Protein AF-A0A8S7K215-F1 (afdb_monomer_lite)

Sequence (83 aa):
MLTGLADRFGRTLTYRREAAGDLAGEITGVTDGAGREFRLVLTTQAQRAEEARTSSLSSSDSSRPLSASAFPDTLPGTEYGPD

pLDDT: mean 81.83, std 15.85, range [51.0, 98.06]

Foldseek 3Di:
DDQWDADPVGKIKGFDADCDDPRHRHTQWIATPVRDIDGDDDDDPVRVVVVVVVVVVVVPPPDDDDDDDPDDPDDPDDDDDDD

Organism: Escherichia coli (NCBI:txid562)

Secondary structure (DSSP, 8-state):
---EEE-TT--EEEEEEP-SSTTTTSEEEEEETT--EEE-----HHHHHHHHHHHHHHTTT---------S-S-PPP--PPP-

Structure (mmCIF, N/CA/C/O backbone):
data_AF-A0A8S7K215-F1
#
_entry.id   AF-A0A8S7K215-F1
#
loop_
_atom_site.group_PDB
_atom_site.id
_atom_site.type_symbol
_atom_site.label_atom_id
_atom_site.label_alt_id
_atom_site.label_comp_id
_atom_site.label_asym_id
_atom_site.label_entity_id
_atom_site.label_seq_id
_atom_site.pdbx_PDB_ins_code
_atom_site.Cartn_x
_atom_site.Cartn_y
_atom_site.Cartn_z
_atom_site.occupancy
_atom_site.B_iso_or_equiv
_atom_site.auth_seq_id
_atom_site.auth_comp_id
_atom_site.auth_asym_id
_atom_site.auth_atom_id
_atom_site.pdbx_PDB_model_num
ATOM 1 N N . MET A 1 1 ? -2.266 -14.273 -1.227 1.00 85.75 1 MET A N 1
ATOM 2 C CA . MET A 1 1 ? -2.612 -12.974 -1.847 1.00 85.75 1 MET A CA 1
ATOM 3 C C . MET A 1 1 ? -2.964 -11.996 -0.733 1.00 85.75 1 MET A C 1
ATOM 5 O O . MET A 1 1 ? -3.829 -12.328 0.063 1.00 85.75 1 MET A O 1
ATOM 9 N N . LEU A 1 2 ? -2.274 -10.852 -0.630 1.00 92.31 2 LEU A N 1
ATOM 10 C CA . LEU A 1 2 ? -2.554 -9.832 0.395 1.00 92.31 2 LEU A CA 1
ATOM 11 C C . LEU A 1 2 ? -3.587 -8.831 -0.144 1.00 92.31 2 LEU A C 1
ATOM 13 O O . LEU A 1 2 ? -3.295 -8.140 -1.124 1.00 92.31 2 LEU A O 1
ATOM 17 N N . THR A 1 3 ? -4.767 -8.786 0.472 1.00 95.06 3 THR A N 1
ATOM 18 C CA . THR A 1 3 ? -5.916 -7.939 0.081 1.00 95.06 3 THR A CA 1
ATOM 19 C C . THR A 1 3 ? -6.289 -6.905 1.142 1.00 95.06 3 THR A C 1
ATOM 21 O O . THR A 1 3 ? -7.051 -5.986 0.860 1.00 95.06 3 THR A O 1
ATOM 24 N N . GLY A 1 4 ? -5.723 -7.012 2.343 1.00 95.81 4 GLY A N 1
ATOM 25 C CA . GLY A 1 4 ? -5.898 -6.031 3.401 1.00 95.81 4 GLY A CA 1
ATOM 26 C C . GLY A 1 4 ? -5.111 -6.372 4.661 1.00 95.81 4 GLY A C 1
ATOM 27 O O . GLY A 1 4 ? -4.519 -7.448 4.761 1.00 95.81 4 GLY A O 1
ATOM 28 N N . LEU A 1 5 ? -5.116 -5.445 5.614 1.00 97.12 5 LEU A N 1
ATOM 29 C CA . LEU A 1 5 ? -4.622 -5.631 6.977 1.00 97.12 5 LEU A CA 1
ATOM 30 C C . LEU A 1 5 ? -5.701 -5.205 7.965 1.00 97.12 5 LEU A C 1
ATOM 32 O O . LEU A 1 5 ? -6.411 -4.231 7.726 1.00 97.12 5 LEU A O 1
ATOM 36 N N . ALA A 1 6 ? -5.784 -5.906 9.089 1.00 97.31 6 ALA A N 1
ATOM 37 C CA . ALA A 1 6 ? -6.609 -5.522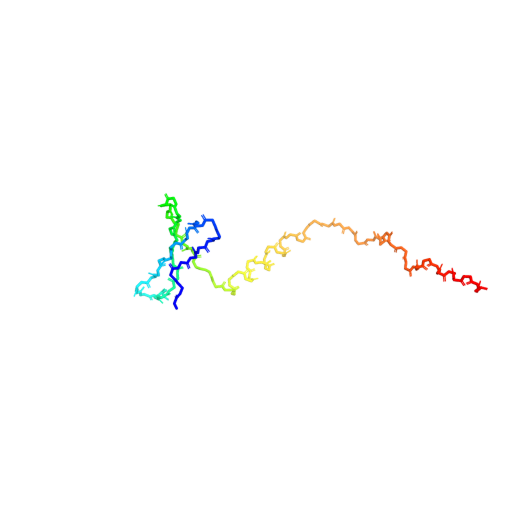 10.222 1.00 97.31 6 ALA A CA 1
ATOM 38 C C . ALA A 1 6 ? -5.738 -5.468 11.476 1.00 97.31 6 ALA A C 1
ATOM 40 O O . ALA A 1 6 ? -4.848 -6.304 11.651 1.00 97.31 6 ALA A O 1
ATOM 41 N N . ASP A 1 7 ? -5.983 -4.490 12.341 1.00 96.19 7 ASP A N 1
ATOM 42 C CA . ASP A 1 7 ? -5.351 -4.439 13.656 1.00 96.19 7 ASP A CA 1
ATOM 43 C C . ASP A 1 7 ? -6.257 -5.005 14.762 1.00 96.19 7 ASP A C 1
ATOM 45 O O . ASP A 1 7 ? -7.417 -5.355 14.542 1.00 96.19 7 ASP A O 1
ATOM 49 N N . ARG A 1 8 ? -5.725 -5.080 15.988 1.00 97.81 8 ARG A N 1
ATOM 50 C CA . ARG A 1 8 ? -6.446 -5.610 17.160 1.00 97.81 8 ARG A CA 1
ATOM 51 C C . ARG A 1 8 ? -7.686 -4.804 17.566 1.00 97.81 8 ARG A C 1
ATOM 53 O O . ARG A 1 8 ? -8.460 -5.272 18.391 1.00 97.81 8 ARG A O 1
ATOM 60 N N . PHE A 1 9 ? -7.835 -3.586 17.050 1.00 95.94 9 PHE A N 1
ATOM 61 C CA . PHE A 1 9 ? -8.951 -2.690 17.341 1.00 95.94 9 PHE A CA 1
ATOM 62 C C . PHE A 1 9 ? -10.015 -2.721 16.237 1.00 95.94 9 PHE A C 1
ATOM 64 O O . PHE A 1 9 ? -10.973 -1.955 16.295 1.00 95.94 9 PHE A O 1
ATOM 71 N N . GLY A 1 10 ? -9.851 -3.582 15.228 1.00 95.00 10 GLY A N 1
ATOM 72 C CA . GLY A 1 10 ? -10.779 -3.701 14.108 1.00 95.00 10 GLY A CA 1
ATOM 73 C C . GLY A 1 10 ? -10.612 -2.618 13.044 1.00 95.00 10 GLY A C 1
ATOM 74 O O . GLY A 1 10 ? -11.456 -2.515 12.158 1.00 95.00 10 GLY A O 1
ATOM 75 N N . ARG A 1 11 ? -9.540 -1.812 13.083 1.00 96.44 11 ARG A N 1
ATOM 76 C CA . ARG A 1 11 ? -9.249 -0.879 11.987 1.00 96.44 11 ARG A CA 1
ATOM 77 C C . ARG A 1 11 ? -8.681 -1.661 10.815 1.00 96.44 11 ARG A C 1
ATOM 79 O O . ARG A 1 11 ? -7.768 -2.469 10.991 1.00 96.44 11 ARG A O 1
ATOM 86 N N . THR A 1 12 ? -9.199 -1.387 9.624 1.00 96.50 12 THR A N 1
ATOM 87 C CA . THR A 1 12 ? -8.842 -2.112 8.404 1.00 96.50 12 THR A CA 1
ATOM 88 C C . THR A 1 12 ? -8.171 -1.208 7.378 1.00 96.50 12 THR A C 1
ATOM 90 O O . THR A 1 12 ? -8.531 -0.041 7.225 1.00 96.50 12 THR A O 1
ATOM 93 N N . LEU A 1 13 ? -7.234 -1.777 6.628 1.00 97.81 13 LEU A N 1
ATOM 94 C CA . LEU A 1 13 ? -6.759 -1.267 5.348 1.00 97.81 13 LEU A CA 1
ATOM 95 C C . LEU A 1 13 ? -7.155 -2.273 4.272 1.00 97.81 13 LEU A C 1
ATOM 97 O O . LEU A 1 13 ? -6.857 -3.457 4.407 1.00 97.81 13 LEU A O 1
ATOM 101 N N . THR A 1 14 ? -7.790 -1.806 3.206 1.00 97.94 14 THR A N 1
ATOM 102 C CA . THR A 1 14 ? -8.135 -2.603 2.026 1.00 97.94 14 THR A CA 1
ATOM 103 C C . THR A 1 14 ? -7.181 -2.244 0.901 1.00 97.94 14 THR A C 1
ATOM 105 O O . THR A 1 14 ? -6.961 -1.067 0.626 1.00 97.94 14 THR A O 1
ATOM 108 N N . TYR A 1 15 ? -6.608 -3.246 0.247 1.00 97.38 15 TYR A N 1
ATOM 109 C CA . TYR A 1 15 ? -5.645 -3.052 -0.828 1.00 97.38 15 TYR A CA 1
ATOM 110 C C . TYR A 1 15 ? -6.270 -3.312 -2.186 1.00 97.38 15 TYR A C 1
ATOM 112 O O . TYR A 1 15 ? -6.884 -4.356 -2.412 1.00 97.38 15 TYR A O 1
ATOM 120 N N . ARG A 1 16 ? -6.040 -2.383 -3.113 1.00 95.56 16 ARG A N 1
ATOM 121 C CA . ARG A 1 16 ? -6.383 -2.542 -4.523 1.00 95.56 16 ARG A CA 1
ATOM 122 C C . ARG A 1 16 ? -5.127 -2.849 -5.318 1.00 95.56 16 ARG A C 1
ATOM 124 O O . ARG A 1 16 ? -4.107 -2.173 -5.167 1.00 95.56 16 ARG A O 1
ATOM 131 N N . ARG A 1 17 ? -5.232 -3.863 -6.173 1.00 94.56 17 ARG A N 1
ATOM 132 C CA . ARG A 1 17 ? -4.184 -4.232 -7.120 1.00 94.56 17 ARG A CA 1
ATOM 133 C C . ARG A 1 17 ? -4.524 -3.740 -8.516 1.00 94.56 17 ARG A C 1
ATOM 135 O O . ARG A 1 17 ? -5.700 -3.676 -8.869 1.00 94.56 17 ARG A O 1
ATOM 142 N N . GLU A 1 18 ? -3.495 -3.402 -9.277 1.00 93.62 18 GLU A N 1
ATOM 143 C CA . GLU A 1 18 ? -3.636 -3.157 -10.710 1.00 93.62 18 GLU A CA 1
ATOM 144 C C . GLU A 1 18 ? -4.041 -4.451 -11.424 1.00 93.62 18 GLU A C 1
ATOM 146 O O . GLU A 1 18 ? -3.522 -5.530 -11.125 1.00 93.62 18 GLU A O 1
ATOM 151 N N . ALA A 1 19 ? -5.005 -4.350 -12.334 1.00 92.19 19 ALA A N 1
ATOM 152 C CA . ALA A 1 19 ? -5.582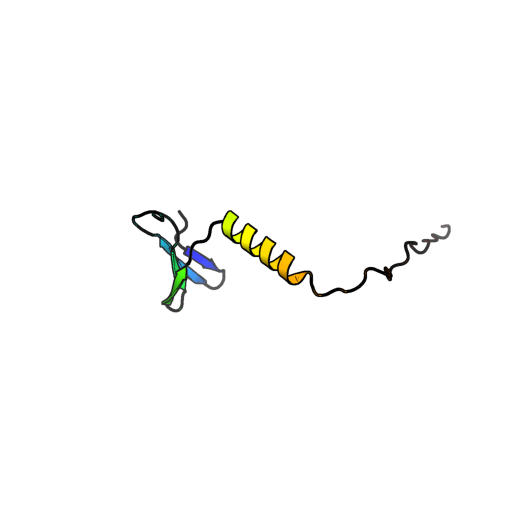 -5.508 -13.014 1.00 92.19 19 ALA A CA 1
ATOM 153 C C . ALA A 1 19 ? -4.827 -5.851 -14.303 1.00 92.19 19 ALA A C 1
ATOM 155 O O . ALA A 1 19 ? -4.852 -7.001 -14.740 1.00 92.19 19 ALA A O 1
ATOM 156 N N . ALA A 1 20 ? -4.169 -4.865 -14.914 1.00 91.62 20 ALA A N 1
ATOM 157 C CA . ALA A 1 20 ? -3.489 -5.009 -16.191 1.00 91.62 20 ALA A CA 1
ATOM 158 C C . ALA A 1 20 ? -2.321 -4.015 -16.317 1.00 91.62 20 ALA A C 1
ATOM 160 O O . ALA A 1 20 ? -2.147 -3.122 -15.493 1.00 91.62 20 ALA A O 1
ATOM 161 N N . GLY A 1 21 ? -1.520 -4.175 -17.372 1.00 92.12 21 GLY A N 1
ATOM 162 C CA . GLY A 1 21 ? -0.362 -3.323 -17.648 1.00 92.12 21 GLY A CA 1
ATOM 163 C C . GLY A 1 21 ? 0.895 -3.723 -16.874 1.00 92.12 21 GLY A C 1
ATOM 164 O O . GLY A 1 21 ? 0.957 -4.788 -16.262 1.00 92.12 21 GLY A O 1
ATOM 165 N N . ASP A 1 22 ? 1.907 -2.858 -16.907 1.00 89.50 22 ASP A N 1
ATOM 166 C CA . ASP A 1 22 ? 3.260 -3.154 -16.403 1.00 89.50 22 ASP A CA 1
ATOM 167 C C . ASP A 1 22 ? 3.322 -3.394 -14.886 1.00 89.50 22 ASP A C 1
ATOM 169 O O . ASP A 1 22 ? 4.285 -3.960 -14.374 1.00 89.50 22 ASP A O 1
ATOM 173 N N . LEU A 1 23 ? 2.282 -2.969 -14.165 1.00 88.06 23 LEU A N 1
ATOM 174 C CA . LEU A 1 23 ? 2.134 -3.115 -12.717 1.00 88.06 23 LEU A CA 1
ATOM 175 C C . LEU A 1 23 ? 1.028 -4.114 -12.349 1.00 88.06 23 LEU A C 1
ATOM 177 O O . LEU A 1 23 ? 0.528 -4.094 -11.224 1.00 88.06 23 LEU A O 1
ATOM 181 N N . ALA A 1 24 ? 0.611 -4.972 -13.286 1.00 93.38 24 ALA A N 1
ATOM 182 C CA . ALA A 1 24 ? -0.428 -5.961 -13.038 1.00 93.38 24 ALA A CA 1
ATOM 183 C C . ALA A 1 24 ? -0.089 -6.823 -11.816 1.00 93.38 24 ALA A C 1
ATOM 185 O O . ALA A 1 24 ? 0.998 -7.385 -11.687 1.00 93.38 24 ALA A O 1
ATOM 186 N N . GLY A 1 25 ? -1.052 -6.929 -10.907 1.00 92.44 25 GLY A N 1
ATOM 187 C CA . GLY A 1 25 ? -0.893 -7.650 -9.658 1.00 92.44 25 GLY A CA 1
ATOM 188 C C . GLY A 1 25 ? -0.223 -6.850 -8.546 1.00 92.44 25 GLY A C 1
ATOM 189 O O . GLY A 1 25 ? -0.300 -7.311 -7.411 1.00 92.44 25 GLY A O 1
ATOM 190 N N . GLU A 1 26 ? 0.349 -5.666 -8.781 1.00 94.25 26 GLU A N 1
ATOM 191 C CA . GLU A 1 26 ? 0.916 -4.849 -7.703 1.00 94.25 26 GLU A CA 1
ATOM 192 C C . GLU A 1 26 ? -0.124 -4.034 -6.942 1.00 94.25 26 GLU A C 1
ATOM 194 O O . GLU A 1 26 ? -1.145 -3.630 -7.496 1.00 94.25 26 GLU A O 1
ATOM 199 N N . ILE A 1 27 ? 0.134 -3.782 -5.653 1.00 95.06 27 ILE A N 1
ATOM 200 C CA . ILE A 1 27 ? -0.749 -2.948 -4.824 1.00 95.06 27 ILE A CA 1
ATOM 201 C C . ILE A 1 27 ? -0.521 -1.479 -5.179 1.00 95.06 27 ILE A C 1
ATOM 203 O O . ILE A 1 27 ? 0.509 -0.908 -4.840 1.00 95.06 27 ILE A O 1
ATOM 207 N N . THR A 1 28 ? -1.506 -0.845 -5.805 1.00 95.38 28 THR A N 1
ATOM 208 C CA . THR A 1 28 ? -1.430 0.559 -6.245 1.00 95.38 28 THR A CA 1
ATOM 209 C C . THR A 1 28 ? -2.392 1.476 -5.497 1.00 95.38 28 THR A C 1
ATOM 211 O O . THR A 1 28 ? -2.312 2.698 -5.632 1.00 95.38 28 THR A O 1
ATOM 214 N N . GLY A 1 29 ? -3.295 0.913 -4.690 1.00 95.94 29 GLY A N 1
ATOM 215 C CA . GLY A 1 29 ? -4.264 1.677 -3.912 1.00 95.94 29 GLY A CA 1
ATOM 216 C C . GLY A 1 29 ? -4.494 1.111 -2.518 1.00 95.94 29 GLY A C 1
ATOM 217 O O . GLY A 1 29 ? -4.428 -0.102 -2.305 1.00 95.94 29 GLY A O 1
ATOM 218 N N . VAL A 1 30 ? -4.800 2.004 -1.578 1.00 97.88 30 VAL A N 1
ATOM 219 C CA . VAL A 1 30 ? -5.188 1.668 -0.205 1.00 97.88 30 VAL A CA 1
ATOM 220 C C . VAL A 1 30 ? -6.458 2.425 0.158 1.00 97.88 30 VAL A C 1
ATOM 222 O O . VAL A 1 30 ? -6.512 3.638 -0.016 1.00 97.88 30 VAL A O 1
ATOM 225 N N . THR A 1 31 ? -7.445 1.732 0.714 1.00 98.06 31 THR A N 1
ATOM 226 C CA . THR A 1 31 ? -8.616 2.344 1.350 1.00 98.06 31 THR A CA 1
ATOM 227 C C . THR A 1 31 ? -8.577 2.048 2.839 1.00 98.06 31 THR A C 1
ATOM 229 O O . THR A 1 31 ? -8.470 0.886 3.230 1.00 98.06 31 THR A O 1
ATOM 232 N N . ASP A 1 32 ? -8.641 3.071 3.684 1.00 96.75 32 ASP A N 1
ATOM 233 C CA . ASP A 1 32 ? -8.691 2.864 5.131 1.00 96.75 32 ASP A CA 1
ATOM 234 C C . ASP A 1 32 ? -10.115 2.635 5.661 1.00 96.75 32 ASP A C 1
ATOM 236 O O . ASP A 1 32 ? -11.102 2.756 4.937 1.00 96.75 32 ASP A O 1
ATOM 240 N N . GLY A 1 33 ? -10.233 2.303 6.948 1.00 95.69 33 GLY A N 1
ATOM 241 C CA . GLY A 1 33 ? -11.525 2.070 7.601 1.00 95.69 33 GLY A CA 1
ATOM 242 C C . GLY A 1 33 ? -12.438 3.300 7.688 1.00 95.69 33 GLY A C 1
ATOM 243 O O . GLY A 1 33 ? -13.610 3.149 8.014 1.00 95.69 33 GLY A O 1
ATOM 244 N N . ALA A 1 34 ? -11.935 4.503 7.391 1.00 96.06 34 ALA A N 1
ATOM 245 C CA . ALA A 1 34 ? -12.745 5.713 7.269 1.00 96.06 34 ALA A CA 1
ATOM 246 C C . ALA A 1 34 ? -13.194 5.972 5.817 1.00 96.06 34 ALA A C 1
ATOM 248 O O . ALA A 1 34 ? -13.837 6.985 5.550 1.00 96.06 34 ALA A O 1
ATOM 249 N N . GLY A 1 35 ? -12.843 5.087 4.879 1.00 95.88 35 GLY A N 1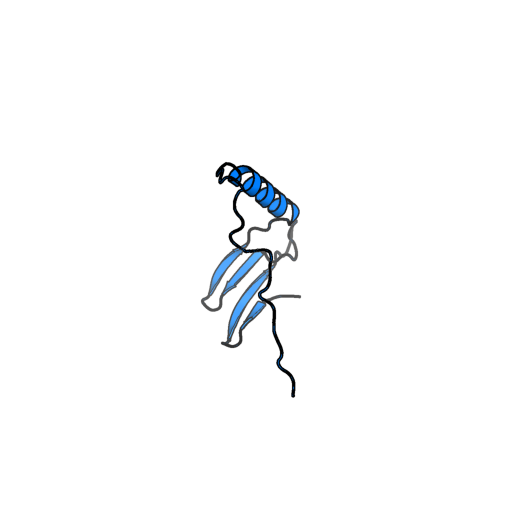
ATOM 250 C CA . GLY A 1 35 ? -13.160 5.218 3.461 1.00 95.88 35 GLY A CA 1
ATOM 251 C C . GLY A 1 35 ? -12.233 6.161 2.697 1.00 95.88 35 GLY A C 1
ATOM 252 O O . GLY A 1 35 ? -12.514 6.467 1.541 1.00 95.88 35 GLY A O 1
ATOM 253 N N . ARG A 1 36 ? -11.128 6.633 3.295 1.00 97.62 36 ARG A N 1
ATOM 254 C CA . ARG A 1 36 ? -10.162 7.468 2.569 1.00 97.62 36 ARG A CA 1
ATOM 255 C C . ARG A 1 36 ? -9.350 6.600 1.623 1.00 97.62 36 ARG A C 1
ATOM 257 O O . ARG A 1 36 ? -8.830 5.561 2.030 1.00 97.62 36 ARG A O 1
ATOM 264 N N . GLU A 1 37 ? -9.217 7.056 0.384 1.00 97.56 37 GLU A N 1
ATOM 265 C CA . GLU A 1 37 ? -8.459 6.372 -0.658 1.00 97.56 37 GLU A CA 1
ATOM 266 C C . GLU A 1 37 ? -7.104 7.047 -0.885 1.00 97.56 37 GLU A C 1
ATOM 268 O O . GLU A 1 37 ? -7.003 8.266 -1.021 1.00 97.56 37 GLU A O 1
ATOM 273 N N . PHE A 1 38 ? -6.058 6.232 -0.956 1.00 96.88 38 PHE A N 1
ATOM 274 C CA . PHE A 1 38 ? -4.691 6.651 -1.220 1.00 96.88 38 PHE A CA 1
ATOM 275 C C . PHE A 1 38 ? -4.169 5.931 -2.457 1.00 96.88 38 PHE A C 1
ATOM 277 O O . PHE A 1 38 ? -4.273 4.707 -2.565 1.00 96.88 38 PHE A O 1
ATOM 284 N N . ARG A 1 39 ? -3.554 6.686 -3.370 1.00 95.19 39 ARG A N 1
ATOM 285 C CA . ARG A 1 39 ? -2.803 6.136 -4.500 1.00 95.19 39 ARG A CA 1
ATOM 286 C C . ARG A 1 39 ? -1.353 5.940 -4.089 1.00 95.19 39 ARG A C 1
ATOM 288 O O . ARG A 1 39 ? -0.723 6.863 -3.578 1.00 95.19 39 ARG A O 1
ATOM 295 N N . LEU A 1 40 ? -0.822 4.756 -4.350 1.00 93.75 40 LEU A N 1
ATOM 296 C CA . LEU A 1 40 ? 0.584 4.463 -4.132 1.00 93.75 40 LEU A CA 1
ATOM 297 C C . LEU A 1 40 ? 1.382 4.786 -5.393 1.00 93.75 40 LEU A C 1
ATOM 299 O O . LEU A 1 40 ? 0.973 4.469 -6.510 1.00 93.75 40 LEU A O 1
ATOM 303 N N . VAL A 1 41 ? 2.538 5.411 -5.191 1.00 91.56 41 VAL A N 1
ATOM 304 C CA . VAL A 1 41 ? 3.565 5.570 -6.220 1.00 91.56 41 VAL A CA 1
ATOM 305 C C . VAL A 1 41 ? 4.588 4.468 -5.990 1.00 91.56 41 VAL A C 1
ATOM 307 O O . VAL A 1 41 ? 5.239 4.430 -4.946 1.00 91.56 41 VAL A O 1
ATOM 310 N N . LEU A 1 42 ? 4.686 3.540 -6.938 1.00 88.75 42 LEU A N 1
ATOM 311 C CA . LEU A 1 42 ? 5.592 2.405 -6.826 1.00 88.75 42 LEU A CA 1
ATOM 312 C C . LEU A 1 42 ? 6.999 2.826 -7.232 1.00 88.75 42 LEU A C 1
ATOM 314 O O . LEU A 1 42 ? 7.213 3.352 -8.321 1.00 88.75 42 LEU A O 1
ATOM 318 N N . THR A 1 43 ? 7.953 2.578 -6.343 1.00 86.56 43 THR A N 1
ATOM 319 C CA . THR A 1 43 ? 9.377 2.796 -6.588 1.00 86.56 43 THR A CA 1
ATOM 320 C C . THR A 1 43 ? 10.125 1.488 -6.422 1.00 86.56 43 THR A C 1
ATOM 322 O O . THR A 1 43 ? 9.774 0.640 -5.597 1.00 86.56 43 THR A O 1
ATOM 325 N N . THR A 1 44 ? 11.172 1.306 -7.219 1.00 84.38 44 THR A N 1
ATOM 326 C CA . THR A 1 44 ? 12.046 0.138 -7.088 1.00 84.38 44 THR A CA 1
ATOM 327 C C . THR A 1 44 ? 13.026 0.337 -5.931 1.00 84.38 44 THR A C 1
ATOM 329 O O . THR A 1 44 ? 13.381 1.465 -5.579 1.00 84.38 44 THR A O 1
ATOM 332 N N . GLN A 1 45 ? 13.518 -0.758 -5.339 1.00 84.88 45 GLN A N 1
ATOM 333 C CA . GLN A 1 45 ? 14.561 -0.655 -4.309 1.00 84.88 45 GLN A CA 1
ATOM 334 C C . GLN A 1 45 ? 15.827 0.032 -4.831 1.00 84.88 45 GLN A C 1
ATOM 336 O O . GLN A 1 45 ? 16.428 0.806 -4.094 1.00 84.88 45 GLN A O 1
ATOM 341 N N . ALA A 1 46 ? 16.212 -0.213 -6.089 1.00 84.25 46 ALA A N 1
ATOM 342 C CA . ALA A 1 46 ? 17.386 0.413 -6.694 1.00 84.25 46 ALA A CA 1
ATOM 343 C C . ALA A 1 46 ? 17.242 1.942 -6.777 1.00 84.25 46 ALA A C 1
ATOM 345 O O . ALA A 1 46 ? 18.168 2.654 -6.396 1.00 84.25 46 ALA A O 1
ATOM 346 N N . GLN A 1 47 ? 16.069 2.444 -7.186 1.00 86.38 47 GLN A N 1
ATOM 347 C CA . GLN A 1 47 ? 15.766 3.883 -7.193 1.00 86.38 47 GLN A CA 1
ATOM 348 C C . GLN A 1 47 ? 15.846 4.482 -5.784 1.00 86.38 47 GLN A C 1
ATOM 350 O O . GLN A 1 47 ? 16.533 5.477 -5.581 1.00 86.38 47 GLN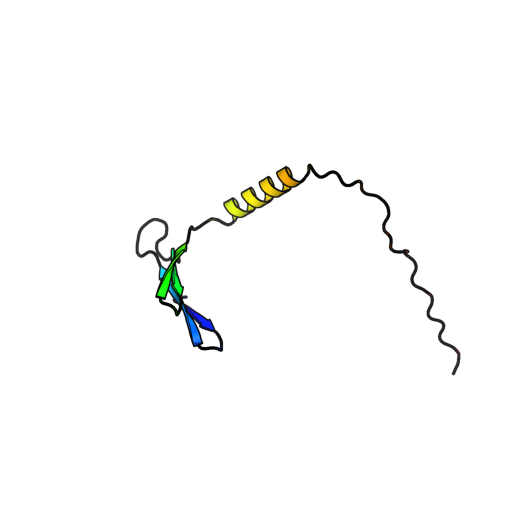 A O 1
ATOM 355 N N . ARG A 1 48 ? 15.234 3.828 -4.786 1.00 88.25 48 ARG A N 1
ATOM 356 C CA . ARG A 1 48 ? 15.308 4.284 -3.388 1.00 88.25 48 ARG A CA 1
ATOM 357 C C . ARG A 1 48 ? 16.742 4.282 -2.852 1.00 88.25 48 ARG A C 1
ATOM 359 O O . ARG A 1 48 ? 17.130 5.187 -2.120 1.00 88.25 48 ARG A O 1
ATOM 366 N N . ALA A 1 49 ? 17.525 3.258 -3.184 1.00 86.88 49 ALA A N 1
ATOM 367 C CA . ALA A 1 49 ? 18.917 3.154 -2.761 1.00 86.88 49 ALA A CA 1
ATOM 368 C C . ALA A 1 49 ? 19.796 4.237 -3.407 1.00 86.88 49 ALA A C 1
ATOM 370 O O . ALA A 1 49 ? 20.720 4.726 -2.762 1.00 86.88 49 ALA A O 1
ATOM 371 N N . GLU A 1 50 ? 19.515 4.624 -4.655 1.00 87.94 50 GLU A N 1
ATOM 372 C CA . GLU A 1 50 ? 20.179 5.753 -5.314 1.00 87.94 50 GLU A CA 1
ATOM 373 C C . GLU A 1 50 ? 19.825 7.083 -4.637 1.00 87.94 50 GLU A C 1
ATOM 375 O O . GLU A 1 50 ? 20.727 7.813 -4.240 1.00 87.94 50 GLU A O 1
ATOM 380 N N . GLU A 1 51 ? 18.539 7.364 -4.406 1.00 86.81 51 GLU A N 1
ATOM 381 C CA . GLU A 1 51 ? 18.089 8.577 -3.702 1.00 86.81 51 GLU A CA 1
ATOM 382 C C . GLU A 1 51 ? 18.678 8.689 -2.284 1.00 86.81 51 GLU A C 1
ATOM 384 O O . GLU A 1 51 ? 19.103 9.761 -1.852 1.00 86.81 51 GLU A O 1
ATOM 389 N N . ALA A 1 52 ? 18.772 7.573 -1.555 1.00 86.81 52 ALA A N 1
ATOM 390 C CA . ALA A 1 52 ? 19.406 7.550 -0.239 1.00 86.81 52 ALA A CA 1
ATOM 391 C C . ALA A 1 52 ? 20.914 7.851 -0.313 1.00 86.81 52 ALA A C 1
ATOM 393 O O . ALA A 1 52 ? 21.449 8.559 0.548 1.00 86.81 52 ALA A O 1
ATOM 394 N N . ARG A 1 53 ? 21.609 7.351 -1.347 1.00 86.50 53 ARG A N 1
ATOM 395 C CA . ARG A 1 53 ? 23.029 7.650 -1.585 1.00 86.50 53 ARG A CA 1
ATOM 396 C C . ARG A 1 53 ? 23.237 9.122 -1.932 1.00 86.50 53 ARG A C 1
ATOM 398 O O . ARG A 1 53 ? 24.087 9.760 -1.313 1.00 86.50 53 ARG A O 1
ATOM 405 N N . THR A 1 54 ? 22.447 9.684 -2.846 1.00 78.50 54 THR A N 1
ATOM 406 C CA . THR A 1 54 ? 22.557 11.101 -3.235 1.00 78.50 54 THR A CA 1
ATOM 407 C C . THR A 1 54 ? 22.221 12.042 -2.077 1.00 78.50 54 THR A C 1
ATOM 409 O O . THR A 1 54 ? 22.942 13.015 -1.857 1.00 78.50 54 THR A O 1
ATOM 412 N N . SER A 1 55 ? 21.212 11.721 -1.261 1.00 78.81 55 SER A N 1
ATOM 413 C CA . SER A 1 55 ? 20.878 12.498 -0.058 1.00 78.81 55 SER A CA 1
ATOM 414 C C . SER A 1 55 ? 21.986 12.453 1.001 1.00 78.81 55 SER A C 1
ATOM 416 O O . SER A 1 55 ? 22.229 13.452 1.679 1.00 78.81 55 SER A O 1
ATOM 418 N N . SER A 1 56 ? 22.676 11.317 1.145 1.00 73.69 56 SER A N 1
ATOM 419 C CA . SER A 1 56 ? 23.811 11.168 2.071 1.00 73.69 56 SER A CA 1
ATOM 420 C C . SER A 1 56 ? 25.028 11.978 1.609 1.00 73.69 56 SER A C 1
ATOM 422 O O . SER A 1 56 ? 25.658 12.674 2.406 1.00 73.69 56 SER A O 1
ATOM 424 N N . LEU A 1 57 ? 25.317 11.951 0.305 1.00 74.19 57 LEU A N 1
ATOM 425 C CA . LEU A 1 57 ? 26.378 12.749 -0.316 1.00 74.19 57 LEU A CA 1
ATOM 426 C C . LEU A 1 57 ? 26.092 14.255 -0.206 1.00 74.19 57 LEU A C 1
ATOM 428 O O . LEU A 1 57 ? 26.998 15.025 0.095 1.00 74.19 57 LEU A O 1
ATOM 432 N N . SER A 1 58 ? 24.832 14.673 -0.363 1.00 63.12 58 SER A N 1
ATOM 433 C CA . SER A 1 58 ? 24.421 16.076 -0.214 1.00 63.12 58 SER A CA 1
ATOM 434 C C . SER A 1 58 ? 24.390 16.561 1.241 1.00 63.12 58 SER A C 1
ATOM 436 O O . SER A 1 58 ? 24.489 17.761 1.476 1.00 63.12 58 SER A O 1
ATOM 438 N N . SER A 1 59 ? 24.248 15.658 2.218 1.00 59.50 59 SER A N 1
ATOM 439 C CA . SER A 1 59 ? 24.240 15.991 3.655 1.00 59.50 59 SER A CA 1
ATOM 440 C C . SER A 1 59 ? 25.649 16.081 4.262 1.00 59.50 59 SER A C 1
ATOM 442 O O . SER A 1 59 ? 25.796 16.424 5.431 1.00 59.50 59 SER A O 1
ATOM 444 N N . SER A 1 60 ? 26.694 15.784 3.482 1.00 57.38 60 SER A N 1
ATOM 445 C CA . SER A 1 60 ? 28.087 15.730 3.949 1.00 57.38 60 SER A CA 1
ATOM 446 C C . SER A 1 60 ? 28.774 17.102 4.086 1.00 57.38 60 SER A C 1
ATOM 448 O O . SER A 1 60 ? 29.960 17.143 4.394 1.00 57.38 60 SER A O 1
ATOM 450 N N . ASP A 1 61 ? 28.058 18.221 3.906 1.00 55.53 61 ASP A N 1
ATOM 451 C CA . ASP A 1 61 ? 28.627 19.579 4.025 1.00 55.53 61 ASP A CA 1
ATOM 452 C C . ASP A 1 61 ? 28.504 20.194 5.441 1.00 55.53 61 ASP A C 1
ATOM 454 O O . ASP A 1 61 ? 29.058 21.254 5.726 1.00 55.53 61 ASP A O 1
ATOM 458 N N . SER A 1 62 ? 27.850 19.525 6.404 1.00 53.97 62 SER A N 1
ATOM 459 C CA . SER A 1 62 ? 27.939 19.937 7.815 1.00 53.97 62 SER A CA 1
ATOM 460 C C . SER A 1 62 ? 29.183 19.329 8.466 1.00 53.97 62 SER A C 1
ATOM 462 O O . SER A 1 62 ? 29.127 18.322 9.176 1.00 53.97 62 SER A O 1
ATOM 464 N N . SER A 1 63 ? 30.325 19.957 8.201 1.00 56.28 63 SER A N 1
ATOM 465 C CA . SER A 1 63 ? 31.603 19.700 8.864 1.00 56.28 63 SER A CA 1
ATOM 466 C C . SER A 1 63 ? 31.473 19.881 10.383 1.00 56.28 63 SER A C 1
ATOM 468 O O . SER A 1 63 ? 31.506 21.004 10.885 1.00 56.28 63 SER A O 1
ATOM 470 N N . ARG A 1 64 ? 31.365 18.787 11.147 1.00 53.84 64 ARG A N 1
ATOM 471 C CA . ARG A 1 64 ? 31.692 18.791 12.581 1.00 53.84 64 ARG A CA 1
ATOM 472 C C . ARG A 1 64 ? 32.979 17.985 12.771 1.00 53.84 64 ARG A C 1
ATOM 474 O O . ARG A 1 64 ? 32.988 16.803 12.432 1.00 53.84 64 ARG A O 1
ATOM 481 N N . PRO A 1 65 ? 34.070 18.596 13.262 1.00 51.00 65 PRO A N 1
ATOM 482 C CA . PRO A 1 65 ? 35.356 17.924 13.345 1.00 51.00 65 PRO A CA 1
ATOM 483 C C . PRO A 1 65 ? 35.299 16.737 14.313 1.00 51.00 65 PRO A C 1
ATOM 485 O O . PRO A 1 65 ? 34.766 16.827 15.420 1.00 51.00 65 PRO A O 1
ATOM 488 N N . LEU A 1 66 ? 35.874 15.626 13.858 1.00 53.38 66 LEU A N 1
ATOM 489 C CA . LEU A 1 66 ? 36.165 14.417 14.616 1.00 53.38 66 LEU A CA 1
ATOM 490 C C . LEU A 1 66 ? 37.211 14.744 15.691 1.00 53.38 66 LEU A C 1
ATOM 492 O O . LEU A 1 66 ? 38.384 14.857 15.347 1.00 53.38 66 LEU A O 1
ATOM 496 N N . SER A 1 67 ? 36.835 14.913 16.963 1.00 58.41 67 SER A N 1
ATOM 497 C CA . SER A 1 67 ? 37.759 14.729 18.101 1.00 58.41 67 SER A CA 1
ATOM 498 C C . SER A 1 67 ? 37.073 14.811 19.467 1.00 58.41 67 SER A C 1
ATOM 500 O O . SER A 1 67 ? 36.193 15.639 19.682 1.00 58.41 67 SER A O 1
ATOM 502 N N . ALA A 1 68 ? 37.585 13.973 20.375 1.00 55.06 68 ALA A N 1
ATOM 503 C CA . ALA A 1 68 ? 37.227 13.722 21.776 1.00 55.06 68 ALA A CA 1
ATOM 504 C C . ALA A 1 68 ? 36.033 12.771 22.011 1.00 55.06 68 ALA A C 1
ATOM 506 O O . ALA A 1 68 ? 34.913 13.191 22.298 1.00 55.06 68 ALA A O 1
ATOM 507 N N . SER A 1 69 ? 36.307 11.459 21.959 1.00 54.22 69 SER A N 1
ATOM 508 C CA . SER A 1 69 ? 35.504 10.471 22.694 1.00 54.22 69 SER A CA 1
ATOM 509 C C . SER A 1 69 ? 35.496 10.862 24.176 1.00 54.22 69 SER A C 1
ATOM 511 O O . SER A 1 69 ? 36.556 11.008 24.780 1.00 54.22 69 SER A O 1
ATOM 513 N N . ALA A 1 70 ? 34.308 11.075 24.742 1.00 60.78 70 ALA A N 1
ATOM 514 C CA . ALA A 1 70 ? 34.106 11.456 26.143 1.00 60.78 70 ALA A CA 1
ATOM 515 C C . ALA A 1 70 ? 34.046 10.246 27.097 1.00 60.78 70 ALA A C 1
ATOM 517 O O . ALA A 1 70 ? 33.734 10.408 28.275 1.00 60.78 70 ALA A O 1
ATOM 518 N N . PHE A 1 71 ? 34.306 9.037 26.592 1.00 58.19 71 PHE A N 1
ATOM 519 C CA . PHE A 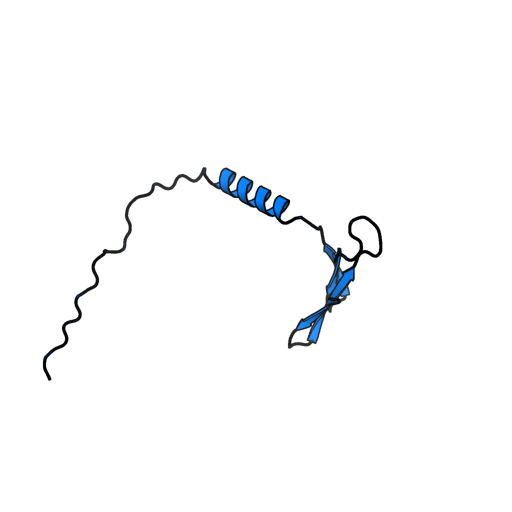1 71 ? 34.278 7.812 27.382 1.00 58.19 71 PHE A CA 1
ATOM 520 C C . PHE A 1 71 ? 35.704 7.356 27.697 1.00 58.19 71 PHE A C 1
ATOM 522 O O . PHE A 1 71 ? 36.487 7.173 26.764 1.00 58.19 71 PHE A O 1
ATOM 529 N N . PRO A 1 72 ? 36.066 7.183 28.980 1.00 63.75 72 PRO A N 1
ATOM 530 C CA . PRO A 1 72 ? 37.344 6.591 29.332 1.00 63.75 72 PRO A CA 1
ATOM 531 C C . PRO A 1 72 ? 37.335 5.098 28.976 1.00 63.75 72 PRO A C 1
ATOM 533 O O . PRO A 1 72 ? 36.394 4.382 29.309 1.00 63.75 72 PRO A O 1
ATOM 536 N N . ASP A 1 73 ? 38.409 4.625 28.343 1.00 61.78 73 ASP A N 1
ATOM 537 C CA . ASP A 1 73 ? 38.606 3.217 27.953 1.00 61.78 73 ASP A CA 1
ATOM 538 C C . ASP A 1 73 ? 38.951 2.290 29.139 1.00 61.78 73 ASP A C 1
ATOM 540 O O . ASP A 1 73 ? 39.423 1.168 28.956 1.00 61.78 73 ASP A O 1
ATOM 544 N N . THR A 1 74 ? 38.737 2.735 30.380 1.00 62.41 74 THR A N 1
ATOM 545 C CA . THR A 1 74 ? 39.044 1.953 31.580 1.00 62.41 74 THR A CA 1
ATOM 546 C C . THR A 1 74 ? 37.802 1.760 32.442 1.00 62.41 74 THR A C 1
ATOM 548 O O . THR A 1 74 ? 37.188 2.707 32.931 1.00 62.41 74 THR A O 1
ATOM 551 N N . LEU A 1 75 ? 37.426 0.492 32.632 1.00 68.38 75 LEU A N 1
ATOM 552 C CA . LEU A 1 75 ? 36.370 0.091 33.558 1.00 68.38 75 LEU A CA 1
ATOM 553 C C . LEU A 1 75 ? 36.900 0.152 35.004 1.00 68.38 75 LEU A C 1
ATOM 555 O O . LEU A 1 75 ? 38.012 -0.324 35.253 1.00 68.38 75 LEU A O 1
ATOM 559 N N . PRO A 1 76 ? 36.142 0.712 35.966 1.00 63.69 76 PRO A N 1
ATOM 560 C CA . PRO A 1 76 ? 36.550 0.742 37.367 1.00 63.69 76 PRO A CA 1
ATOM 561 C C . PRO A 1 76 ? 36.603 -0.686 37.931 1.00 63.69 76 PRO A C 1
ATOM 563 O O . PRO A 1 76 ? 35.682 -1.477 37.730 1.00 63.69 76 PRO A O 1
ATOM 566 N N . GLY A 1 77 ? 37.706 -1.023 38.606 1.00 63.91 77 GLY A N 1
ATOM 567 C CA . GLY A 1 77 ? 37.965 -2.367 39.124 1.00 63.91 77 GLY A CA 1
ATOM 568 C C . GLY A 1 77 ? 36.927 -2.811 40.156 1.00 63.91 77 GLY A C 1
ATOM 569 O O . GLY A 1 77 ? 36.626 -2.084 41.099 1.00 63.91 77 GLY A O 1
ATOM 570 N N . THR A 1 78 ? 36.384 -4.015 39.985 1.00 61.78 78 THR A N 1
ATOM 571 C CA . THR A 1 78 ? 35.514 -4.662 40.972 1.00 61.78 78 THR A CA 1
ATOM 572 C C . THR A 1 78 ? 36.373 -5.401 41.995 1.00 61.78 78 THR A C 1
ATOM 574 O O . THR A 1 78 ? 36.837 -6.510 41.728 1.00 61.78 78 THR A O 1
ATOM 577 N N . GLU A 1 79 ? 36.602 -4.792 43.154 1.00 69.88 79 GLU A N 1
ATOM 578 C CA . GLU A 1 79 ? 37.160 -5.482 44.318 1.00 69.88 79 GLU A CA 1
ATOM 579 C C . GLU A 1 79 ? 36.049 -6.306 44.990 1.00 69.88 79 GLU A C 1
ATOM 581 O O . GLU A 1 79 ? 35.068 -5.754 45.486 1.00 69.88 79 GLU A O 1
ATOM 586 N N . TYR A 1 80 ? 36.185 -7.634 44.974 1.00 61.69 80 TYR A N 1
ATOM 587 C CA . TYR A 1 80 ? 35.400 -8.542 45.813 1.00 61.69 80 TYR A CA 1
ATOM 588 C C . TYR A 1 80 ? 36.236 -8.867 47.061 1.00 61.69 80 TYR A C 1
ATOM 590 O O . TYR A 1 80 ? 37.336 -9.404 46.936 1.00 61.69 80 TYR A O 1
ATOM 598 N N . GLY A 1 81 ? 35.738 -8.505 48.248 1.00 66.25 81 GLY A N 1
ATOM 599 C CA . GLY A 1 81 ? 36.38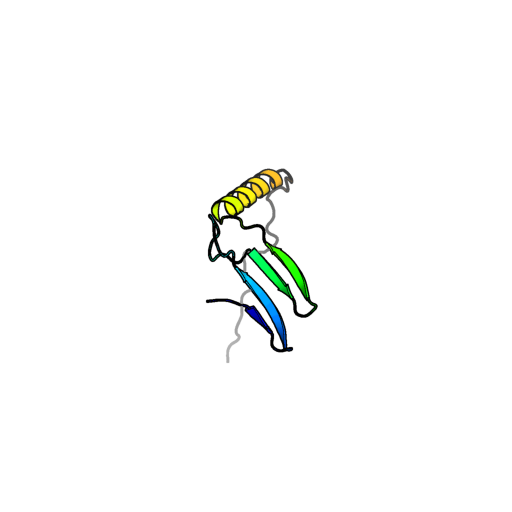4 -8.804 49.534 1.00 66.25 81 GLY A CA 1
ATOM 600 C C . GLY A 1 81 ? 36.257 -10.286 49.936 1.00 66.25 81 GLY A C 1
ATOM 601 O O . GLY A 1 81 ? 35.355 -10.961 49.435 1.00 66.25 81 GLY A O 1
ATOM 602 N N . PRO A 1 82 ? 37.155 -10.808 50.797 1.00 59.91 82 PRO A N 1
ATOM 603 C CA . PRO A 1 82 ? 37.149 -12.213 51.206 1.00 59.91 82 PRO A CA 1
ATOM 604 C C . PRO A 1 82 ? 36.006 -12.551 52.184 1.00 59.91 82 PRO A C 1
ATOM 606 O O . PRO A 1 82 ? 35.590 -11.692 52.960 1.00 59.91 82 PRO A O 1
ATOM 609 N N . ASP A 1 83 ? 35.555 -13.808 52.086 1.00 63.09 83 ASP A N 1
ATOM 610 C CA . ASP A 1 83 ? 34.413 -14.485 52.746 1.00 63.09 83 ASP A CA 1
ATOM 611 C C . ASP A 1 83 ? 34.327 -14.314 54.277 1.00 63.09 83 ASP A C 1
ATOM 613 O O . ASP A 1 83 ? 35.374 -14.456 54.957 1.00 63.09 83 ASP A O 1
#

Radius of gyration: 25.91 Å; chains: 1; bounding box: 52×34×70 Å